Protein AF-A0A3A0ALZ7-F1 (afdb_monomer)

Mean predicted aligned error: 17.06 Å

Foldseek 3Di:
DDWFKKAFDAPDADDDPSPAHHRGIDTGRCVRCVVVVVGIDGDHDDPVPPPPDDDPDPDCPDPCPLPLAQADPVLVVQCVVVVHHLVNVLVDDLVVQCPRVPCHPVNSVSSCVSRPRD

pLDDT: mean 75.34, std 14.14, range [37.59, 89.12]

Solvent-accessible surface area (backbon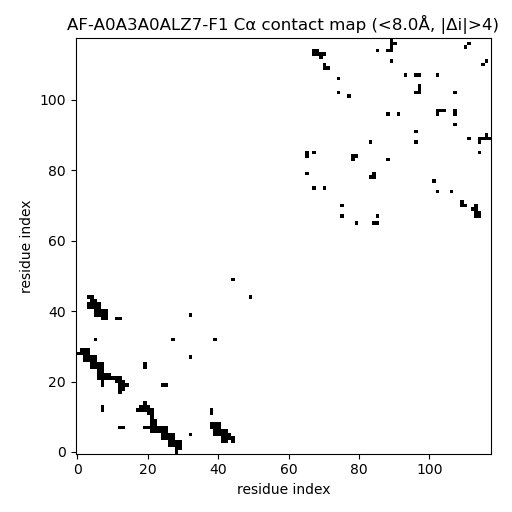e atoms only — not comparable to full-atom values): 7352 Å² total; per-residue (Å²): 135,74,67,43,36,27,28,27,36,81,94,36,65,41,70,84,87,52,72,31,45,52,72,32,78,45,82,36,39,63,76,65,38,62,82,37,52,92,47,34,38,85,42,81,69,60,84,88,65,69,83,77,75,87,73,99,59,102,61,92,72,71,85,70,75,72,76,54,71,78,41,56,68,75,57,48,49,53,38,50,74,71,70,51,48,71,70,54,58,44,72,47,52,74,67,62,50,51,68,38,90,90,31,46,76,71,47,51,50,42,46,44,70,40,44,68,58,132

Secondary structure (DSSP, 8-state):
---EEEEEPTT--BSGGG-B-TT-EEEE-HHHHHTTTTTEEE-PPPTTSTTSS---------------TT--HHHHHHHHHTT--HHHHHHS-HHHHHTSTT--HHHHHHHHHHS---

Sequence (118 aa):
MEKQWYEVKPGFTHGLNEMYGPGDKVLLSPEEARGFLDKLRPCDPPADQVRAVGLADDGQGADNVTTWGTLAPKLAEILVALGLTPDQVKAMSDEELLAIDGIGPAALKAIREAVPGQ

Structure (mmCIF, N/CA/C/O backbone):
data_AF-A0A3A0ALZ7-F1
#
_entry.id   AF-A0A3A0ALZ7-F1
#
loop_
_atom_site.group_PDB
_atom_site.id
_atom_site.type_symbol
_atom_site.label_atom_id
_atom_site.label_alt_id
_atom_site.label_comp_id
_atom_site.label_asym_id
_atom_site.label_entity_id
_atom_site.label_seq_id
_atom_site.pdbx_PDB_ins_code
_atom_site.Cartn_x
_atom_site.Cartn_y
_atom_site.Cartn_z
_atom_site.occupancy
_atom_site.B_iso_or_equiv
_atom_site.auth_seq_id
_atom_site.auth_comp_id
_atom_site.auth_asym_id
_atom_site.auth_atom_id
_atom_site.pdbx_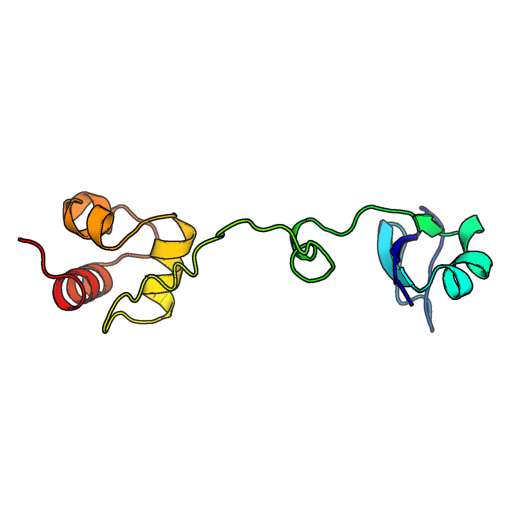PDB_model_num
ATOM 1 N N . MET A 1 1 ? 20.250 -13.675 17.234 1.00 56.03 1 MET A N 1
ATOM 2 C CA . MET A 1 1 ? 19.188 -13.543 18.251 1.00 56.03 1 MET A CA 1
ATOM 3 C C . MET A 1 1 ? 17.894 -13.321 17.499 1.00 56.03 1 MET A C 1
ATOM 5 O O . MET A 1 1 ? 17.771 -12.308 16.819 1.00 56.03 1 MET A O 1
ATOM 9 N N . GLU A 1 2 ? 17.010 -14.310 17.512 1.00 71.88 2 GLU A N 1
ATOM 10 C CA . GLU A 1 2 ? 15.736 -14.269 16.791 1.00 71.88 2 GLU A CA 1
ATOM 11 C C . GLU A 1 2 ? 14.747 -13.411 17.586 1.00 71.88 2 GLU A C 1
ATOM 13 O O . GLU A 1 2 ? 14.525 -13.647 18.774 1.00 71.88 2 GLU A O 1
ATOM 18 N N . LYS A 1 3 ? 14.206 -12.368 16.954 1.00 80.50 3 LYS A N 1
ATOM 19 C CA . LYS A 1 3 ? 13.149 -11.544 17.544 1.00 80.50 3 LYS A CA 1
ATOM 20 C C . LYS A 1 3 ? 11.804 -12.136 17.159 1.00 80.50 3 LYS A C 1
ATOM 22 O O . LYS A 1 3 ? 11.627 -12.560 16.020 1.00 80.50 3 LYS A O 1
ATOM 27 N N . GLN A 1 4 ? 10.866 -12.134 18.094 1.00 84.25 4 GLN A N 1
ATOM 28 C CA . GLN A 1 4 ? 9.524 -12.656 17.886 1.00 84.25 4 GLN A CA 1
ATOM 29 C C . GLN A 1 4 ? 8.500 -11.536 18.064 1.00 84.25 4 GLN A C 1
ATOM 31 O O . GLN A 1 4 ? 8.706 -10.593 18.832 1.00 84.25 4 GLN A O 1
ATOM 36 N N . TRP A 1 5 ? 7.406 -11.624 17.314 1.00 88.00 5 TRP A N 1
ATOM 37 C CA . TRP A 1 5 ? 6.294 -10.699 17.449 1.00 88.00 5 TRP A CA 1
ATOM 38 C C . TRP A 1 5 ? 5.456 -11.057 18.669 1.00 88.00 5 TRP A C 1
ATOM 40 O O . TRP A 1 5 ? 5.094 -12.214 18.896 1.00 88.00 5 TRP A O 1
ATOM 50 N N . TYR A 1 6 ? 5.143 -10.035 19.451 1.00 87.50 6 TYR A N 1
ATOM 51 C CA . TYR A 1 6 ? 4.297 -10.143 20.620 1.00 87.50 6 TYR A CA 1
ATOM 52 C C . TYR A 1 6 ? 3.159 -9.143 20.521 1.00 87.50 6 TYR A C 1
ATOM 54 O O . TYR A 1 6 ? 3.366 -7.977 20.208 1.00 87.50 6 TYR A O 1
ATOM 62 N N . GLU A 1 7 ? 1.954 -9.600 20.812 1.00 88.81 7 GLU A N 1
ATOM 63 C CA . GLU A 1 7 ? 0.763 -8.770 20.888 1.00 88.81 7 GLU A CA 1
ATOM 64 C C . GLU A 1 7 ? 0.479 -8.394 22.343 1.00 88.81 7 GLU A C 1
ATOM 66 O O . GLU A 1 7 ? 0.509 -9.247 23.239 1.00 88.81 7 GLU A O 1
ATOM 71 N N . VAL A 1 8 ? 0.193 -7.119 22.592 1.00 89.12 8 VAL A N 1
ATOM 72 C CA . VAL A 1 8 ? -0.174 -6.632 23.922 1.00 89.12 8 VAL A CA 1
ATOM 73 C C . VAL A 1 8 ? -1.588 -7.093 24.263 1.00 89.12 8 VAL A C 1
ATOM 75 O O . VAL A 1 8 ? -2.546 -6.828 23.536 1.00 89.12 8 VAL A O 1
ATOM 78 N N . LYS A 1 9 ? -1.745 -7.780 25.398 1.00 86.38 9 LYS A N 1
ATOM 79 C CA . LYS A 1 9 ? -3.049 -8.262 25.862 1.00 86.38 9 LYS A CA 1
ATOM 80 C C . LYS A 1 9 ? -4.021 -7.092 26.074 1.00 86.38 9 LYS A C 1
ATOM 82 O O . LYS A 1 9 ? -3.609 -6.019 26.520 1.00 86.38 9 LYS A O 1
ATOM 87 N N . PRO A 1 10 ? -5.328 -7.308 25.843 1.00 82.88 10 PRO A N 1
ATOM 88 C CA . PRO A 1 10 ? -6.338 -6.302 26.139 1.00 82.88 10 PRO A CA 1
ATOM 89 C C . PRO A 1 10 ? -6.285 -5.894 27.617 1.00 82.88 10 PRO A C 1
ATOM 91 O O . PRO A 1 10 ? -6.255 -6.756 28.495 1.00 82.88 10 PRO A O 1
ATOM 94 N N . GLY A 1 11 ? -6.258 -4.584 27.878 1.00 83.88 11 GLY A N 1
ATOM 95 C CA . GLY A 1 11 ? -6.132 -4.015 29.226 1.00 83.88 11 GLY A CA 1
ATOM 96 C C . GLY A 1 11 ? -4.696 -3.745 29.690 1.00 83.88 11 GLY A C 1
ATOM 97 O O . GLY A 1 11 ? -4.510 -3.302 30.821 1.00 83.88 11 GLY A O 1
ATOM 98 N N . PHE A 1 12 ? -3.693 -3.978 28.839 1.00 83.50 12 PHE A N 1
ATOM 99 C CA . PHE A 1 12 ? -2.294 -3.669 29.127 1.00 83.50 12 PHE A CA 1
ATOM 100 C C . PHE A 1 12 ? -1.701 -2.728 28.077 1.00 83.50 12 PHE A C 1
ATOM 102 O O . PHE A 1 12 ? -2.171 -2.663 26.943 1.00 83.50 12 PHE A O 1
ATOM 109 N N . THR A 1 13 ? -0.656 -2.011 28.480 1.00 84.94 13 THR A N 1
ATOM 110 C CA . THR A 1 13 ? 0.167 -1.146 27.632 1.00 84.94 13 THR A CA 1
ATOM 111 C C . THR A 1 13 ? 1.627 -1.603 27.709 1.00 84.94 13 THR A C 1
ATOM 113 O O . THR A 1 13 ? 2.059 -2.206 28.702 1.00 84.94 13 THR A O 1
ATOM 116 N N . HIS A 1 14 ? 2.394 -1.375 26.644 1.00 80.56 14 HIS A N 1
ATOM 117 C CA . HIS A 1 14 ? 3.800 -1.760 26.535 1.00 80.56 14 HIS A CA 1
ATOM 118 C C . HIS A 1 14 ? 4.652 -0.612 25.963 1.00 80.56 14 HIS A C 1
ATOM 120 O O . HIS A 1 14 ? 4.145 0.279 25.288 1.00 80.56 14 HIS A O 1
ATOM 126 N N . GLY A 1 15 ? 5.961 -0.629 26.230 1.00 75.19 15 GLY A N 1
ATOM 127 C CA . GLY A 1 15 ? 6.911 0.391 25.774 1.00 75.19 15 GLY A CA 1
ATOM 12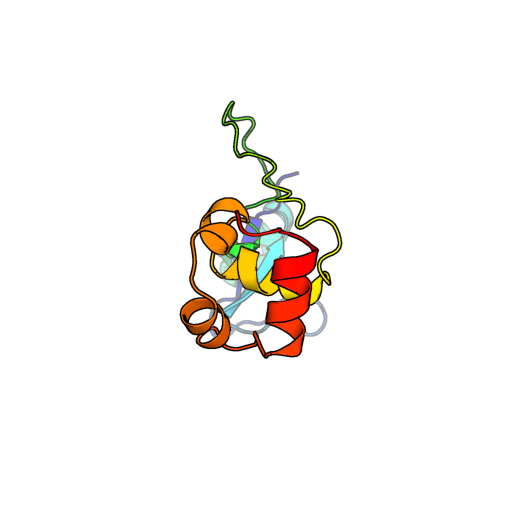8 C C . GLY A 1 15 ? 7.114 1.562 26.743 1.00 75.19 15 GLY A C 1
ATOM 129 O O . GLY A 1 15 ? 6.389 1.743 27.721 1.00 75.19 15 GLY A O 1
ATOM 130 N N . LEU A 1 16 ? 8.144 2.365 26.464 1.00 70.75 16 LEU A N 1
ATOM 131 C CA . LEU A 1 16 ? 8.406 3.619 27.173 1.00 70.75 16 LEU A CA 1
ATOM 132 C C . LEU A 1 16 ? 7.232 4.581 26.952 1.00 70.75 16 LEU A C 1
ATOM 134 O O . LEU A 1 16 ? 6.916 4.905 25.811 1.00 70.75 16 LEU A O 1
ATOM 138 N N . ASN A 1 17 ? 6.615 5.039 28.044 1.00 76.25 17 ASN A N 1
ATOM 139 C CA . ASN A 1 17 ? 5.412 5.884 28.041 1.00 76.25 17 ASN A CA 1
ATOM 140 C C . ASN A 1 17 ? 4.175 5.244 27.394 1.00 76.25 17 ASN A C 1
ATOM 142 O O . ASN A 1 17 ? 3.397 5.952 26.764 1.00 76.25 17 ASN A O 1
ATOM 146 N N . GLU A 1 18 ? 3.986 3.926 27.535 1.00 81.62 18 GLU A N 1
ATOM 147 C CA . GLU A 1 18 ? 2.740 3.270 27.094 1.00 81.62 18 GLU A CA 1
ATOM 148 C C . GLU A 1 18 ? 2.474 3.436 25.589 1.00 81.62 18 GLU A C 1
ATOM 150 O O . GLU A 1 18 ? 1.332 3.478 25.139 1.00 81.62 18 GLU A O 1
ATOM 155 N N . MET A 1 19 ? 3.556 3.534 24.811 1.00 82.75 19 MET A N 1
ATOM 156 C CA . MET A 1 19 ? 3.527 3.760 23.366 1.00 82.75 19 MET A CA 1
ATOM 157 C C . MET A 1 19 ? 2.707 2.708 22.606 1.00 82.75 19 MET A C 1
ATOM 159 O O . MET A 1 19 ? 2.175 3.010 21.543 1.00 82.75 19 MET A O 1
ATOM 163 N N . TYR A 1 20 ? 2.595 1.496 23.153 1.00 83.81 20 TYR A N 1
ATOM 164 C CA . TYR A 1 20 ? 1.879 0.378 22.554 1.00 83.81 20 TYR A CA 1
ATOM 165 C C . TYR A 1 20 ? 0.666 0.011 23.408 1.00 83.81 20 TYR A C 1
ATOM 167 O O . TYR A 1 20 ? 0.798 -0.359 24.578 1.00 83.81 20 TYR A O 1
ATOM 175 N N . GLY A 1 21 ? -0.521 0.135 22.822 1.00 83.94 21 GLY A N 1
ATOM 176 C CA . GLY A 1 21 ? -1.796 -0.144 23.476 1.00 83.94 21 GLY A CA 1
ATOM 177 C C . GLY A 1 21 ? -2.228 -1.613 23.394 1.00 83.94 21 GLY A C 1
ATOM 178 O O . GLY A 1 21 ? -1.520 -2.449 22.838 1.00 83.94 21 GLY A O 1
ATOM 179 N N . PRO A 1 22 ? -3.414 -1.951 23.922 1.00 86.75 22 PRO A N 1
ATOM 180 C CA . PRO A 1 22 ? -3.983 -3.290 23.794 1.00 86.75 22 PRO A CA 1
ATOM 181 C C . PRO A 1 22 ? -4.236 -3.662 22.324 1.00 86.75 22 PRO A C 1
ATOM 183 O O . PRO A 1 22 ? -4.891 -2.916 21.601 1.00 86.75 22 PRO A O 1
ATOM 186 N N . GLY A 1 23 ? -3.762 -4.838 21.905 1.00 83.88 23 GLY A N 1
ATOM 187 C CA . GLY A 1 23 ? -3.824 -5.314 20.517 1.00 83.88 23 GLY A CA 1
ATOM 188 C C . GLY A 1 23 ? -2.679 -4.818 19.630 1.00 83.88 23 GLY A C 1
ATOM 189 O O . GLY A 1 23 ? -2.607 -5.193 18.461 1.00 83.88 23 GLY A O 1
ATOM 190 N N . ASP A 1 24 ? -1.779 -3.999 20.173 1.00 85.56 24 ASP A N 1
ATOM 191 C CA . ASP A 1 24 ? -0.604 -3.530 19.453 1.00 85.56 24 ASP A CA 1
ATOM 192 C C . ASP A 1 24 ? 0.462 -4.634 19.358 1.00 85.56 24 ASP A C 1
ATOM 194 O O . ASP A 1 24 ? 0.558 -5.501 20.236 1.00 85.56 24 ASP A O 1
ATOM 198 N N . LYS A 1 25 ? 1.246 -4.631 18.277 1.00 85.62 25 LYS A N 1
ATOM 199 C CA . LYS A 1 25 ? 2.219 -5.681 17.963 1.00 85.62 25 LYS A CA 1
ATOM 200 C C . LYS A 1 25 ? 3.627 -5.125 18.069 1.00 85.62 25 LYS A C 1
ATOM 202 O O . LYS A 1 25 ? 4.036 -4.272 17.288 1.00 85.62 25 LYS A O 1
ATOM 207 N N . VAL A 1 26 ? 4.398 -5.680 18.993 1.00 85.25 26 VAL A N 1
ATOM 208 C CA . VAL A 1 26 ? 5.763 -5.257 19.294 1.00 85.25 26 VAL A CA 1
ATOM 209 C C . VAL A 1 26 ? 6.753 -6.364 18.965 1.00 85.25 26 VAL A C 1
ATOM 211 O O . VAL A 1 26 ? 6.511 -7.544 19.222 1.00 85.25 26 VAL A O 1
ATOM 214 N N . LEU A 1 27 ? 7.888 -5.982 18.386 1.00 85.94 27 LEU A N 1
ATOM 215 C CA . LEU A 1 27 ? 8.963 -6.907 18.054 1.00 85.94 27 LEU A CA 1
ATOM 216 C C . LEU A 1 27 ? 9.980 -6.929 19.196 1.00 85.94 27 LEU A C 1
ATOM 218 O O . LEU A 1 27 ? 10.722 -5.966 19.390 1.00 85.94 27 LEU A O 1
ATOM 222 N N . LEU A 1 28 ? 10.027 -8.034 19.933 1.00 83.00 28 LEU A N 1
ATOM 223 C CA . LEU A 1 28 ? 10.891 -8.187 21.103 1.00 83.00 28 LEU A CA 1
ATOM 224 C C . LEU A 1 28 ? 11.686 -9.482 21.015 1.00 83.00 28 LEU A C 1
ATOM 226 O O . LEU A 1 28 ? 11.252 -10.476 20.430 1.00 83.00 28 LEU A O 1
ATOM 230 N N . SER A 1 29 ? 12.856 -9.493 21.640 1.00 85.44 29 SER A N 1
ATOM 231 C CA . SER A 1 29 ? 13.592 -10.739 21.845 1.00 85.44 29 SER A CA 1
ATOM 232 C C . SER A 1 29 ? 12.863 -11.591 22.897 1.00 85.44 29 SER A C 1
ATOM 234 O O . SER A 1 29 ? 12.278 -11.027 23.824 1.00 85.44 29 SER A O 1
ATOM 236 N N . PRO A 1 30 ? 12.899 -12.934 22.831 1.00 80.00 30 PRO A N 1
ATOM 237 C CA . PRO A 1 30 ? 12.256 -13.791 23.832 1.00 80.00 30 PRO A CA 1
ATOM 238 C C . PRO A 1 30 ? 12.765 -13.528 25.256 1.00 80.00 30 PRO A C 1
ATOM 240 O O . PRO A 1 30 ? 12.008 -13.674 26.208 1.00 80.00 30 PRO A O 1
ATOM 243 N N . GLU A 1 31 ? 14.016 -13.086 25.414 1.00 84.00 31 GLU A N 1
ATOM 244 C CA . GLU A 1 31 ? 14.586 -12.680 26.706 1.00 84.00 31 GLU A CA 1
ATOM 245 C C . GLU A 1 31 ? 13.939 -11.402 27.259 1.00 84.00 31 GLU A C 1
ATOM 247 O O . GLU A 1 31 ? 13.605 -11.344 28.440 1.00 84.00 31 GLU A O 1
ATOM 252 N N . GLU A 1 32 ? 13.698 -10.408 26.399 1.00 82.62 32 GLU A N 1
ATOM 253 C CA . GLU A 1 32 ? 13.006 -9.167 26.762 1.00 82.62 32 GLU A CA 1
ATOM 254 C C . GLU A 1 32 ? 11.534 -9.455 27.054 1.00 82.62 32 GLU A C 1
ATOM 256 O O . GLU A 1 32 ? 11.013 -9.080 28.102 1.00 82.62 32 GLU A O 1
ATOM 261 N N . ALA A 1 33 ? 10.878 -10.208 26.168 1.00 82.75 33 ALA A N 1
ATOM 262 C CA . ALA A 1 33 ? 9.482 -10.583 26.308 1.00 82.75 33 ALA A CA 1
ATOM 263 C C . ALA A 1 33 ? 9.236 -11.464 27.534 1.00 82.75 33 ALA A C 1
ATOM 265 O O . ALA A 1 33 ? 8.165 -11.359 28.119 1.00 82.75 33 ALA A O 1
ATOM 266 N N . ARG A 1 34 ? 10.207 -12.275 27.982 1.00 80.62 34 ARG A N 1
ATOM 267 C CA . ARG A 1 34 ? 10.082 -13.144 29.166 1.00 80.62 34 ARG A CA 1
ATOM 268 C C . ARG A 1 34 ? 9.662 -12.383 30.423 1.00 80.62 34 ARG A C 1
ATOM 270 O O . ARG A 1 34 ? 8.880 -12.918 31.205 1.00 80.62 34 ARG A O 1
ATOM 277 N N . GLY A 1 35 ? 10.118 -11.140 30.593 1.00 82.69 35 GLY A N 1
ATOM 278 C CA . GLY A 1 35 ? 9.689 -10.262 31.691 1.00 82.69 35 GLY A CA 1
ATOM 279 C C . GLY A 1 35 ? 8.261 -9.716 31.543 1.00 82.69 35 GLY A C 1
ATOM 280 O O . GLY A 1 35 ? 7.679 -9.236 32.512 1.00 82.69 35 GLY A O 1
ATOM 281 N N . PHE A 1 36 ? 7.682 -9.818 30.346 1.00 81.81 36 PHE A N 1
A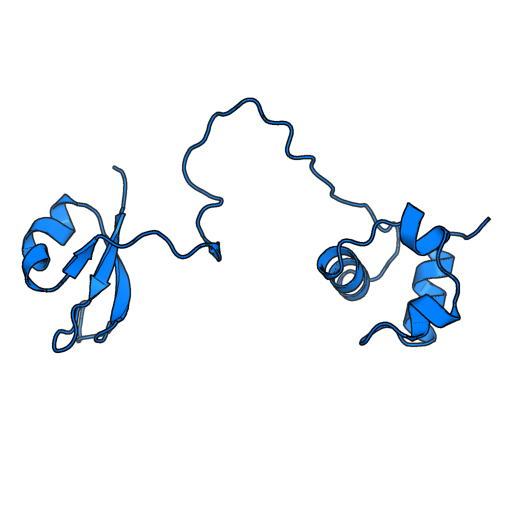TOM 282 C CA . PHE A 1 36 ? 6.387 -9.257 29.964 1.00 81.81 36 PHE A CA 1
ATOM 283 C C . PHE A 1 36 ? 5.400 -10.296 29.397 1.00 81.81 36 PHE A C 1
ATOM 285 O O . PHE A 1 36 ? 4.311 -9.902 28.990 1.00 81.81 36 PHE A O 1
ATOM 292 N N . LEU A 1 37 ? 5.697 -11.606 29.418 1.00 81.25 37 LEU A N 1
ATOM 293 C CA . LEU A 1 37 ? 4.795 -12.684 28.947 1.00 81.25 37 LEU A CA 1
ATOM 294 C C . LEU A 1 37 ? 3.452 -12.729 29.702 1.00 81.25 37 LEU A C 1
ATOM 296 O O . LEU A 1 37 ? 2.459 -13.281 29.224 1.00 81.25 37 LEU A O 1
ATOM 300 N N . ASP A 1 38 ? 3.394 -12.116 30.883 1.00 83.44 38 ASP A N 1
ATOM 301 C CA . ASP A 1 38 ? 2.144 -11.915 31.614 1.00 83.44 38 ASP A CA 1
ATOM 302 C C . ASP A 1 38 ? 1.193 -10.946 30.883 1.00 83.44 38 ASP A C 1
ATOM 304 O O . ASP A 1 38 ? -0.018 -11.162 30.846 1.00 83.44 38 ASP A O 1
ATOM 308 N N . LYS A 1 39 ? 1.745 -9.946 30.187 1.00 84.25 39 LYS A N 1
ATOM 309 C CA . LYS A 1 39 ? 1.016 -8.876 29.482 1.00 8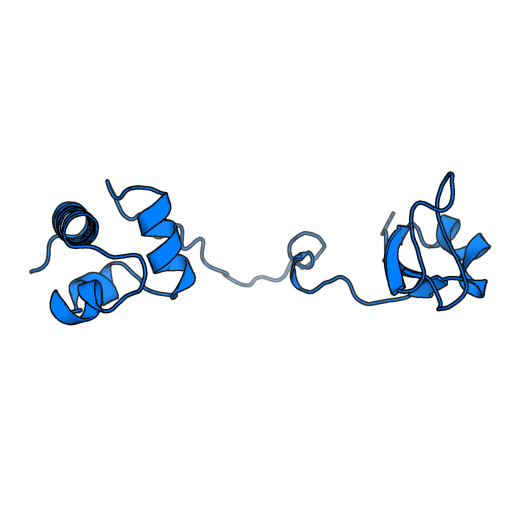4.25 39 LYS A CA 1
ATOM 310 C C . LYS A 1 39 ? 1.068 -8.996 27.961 1.00 84.25 39 LYS A C 1
ATOM 312 O O . LYS A 1 39 ? 0.286 -8.351 27.275 1.00 84.25 39 LYS A O 1
ATOM 317 N N . LEU A 1 40 ? 1.968 -9.820 27.440 1.00 88.12 40 LEU A N 1
ATOM 318 C CA . LEU A 1 40 ? 2.207 -10.029 26.019 1.00 88.12 40 LEU A CA 1
ATOM 319 C C . LEU A 1 40 ? 1.832 -11.458 25.620 1.00 88.12 40 LEU A C 1
ATOM 321 O O . LEU A 1 40 ? 1.953 -12.386 26.420 1.00 88.12 40 LEU A O 1
ATOM 325 N N . ARG A 1 41 ? 1.378 -11.658 24.384 1.00 84.38 41 ARG A N 1
ATOM 326 C CA . ARG A 1 41 ? 1.171 -12.988 23.797 1.00 84.38 41 ARG A CA 1
ATOM 327 C C . ARG A 1 41 ? 2.040 -13.139 22.557 1.00 84.38 41 ARG A C 1
ATOM 329 O O . ARG A 1 41 ? 2.035 -12.223 21.743 1.00 84.38 41 ARG A O 1
ATOM 336 N N . PRO A 1 42 ? 2.761 -14.259 22.389 1.00 84.12 42 PRO A N 1
ATOM 337 C CA . PRO A 1 42 ? 3.427 -14.537 21.126 1.00 84.12 42 PRO A CA 1
ATOM 338 C C . PRO A 1 42 ? 2.372 -14.569 20.018 1.00 84.12 42 PRO A C 1
ATOM 340 O O . PRO A 1 42 ? 1.340 -15.226 20.161 1.00 84.12 42 PRO A O 1
ATOM 343 N N . CYS A 1 43 ? 2.614 -13.819 18.953 1.00 82.44 43 CYS A N 1
ATOM 344 C CA . CYS A 1 43 ? 1.721 -13.722 17.809 1.00 82.44 43 CYS A CA 1
ATOM 345 C C . CYS A 1 43 ? 2.539 -13.924 16.537 1.00 82.44 43 CYS A C 1
ATOM 347 O O . CYS A 1 43 ? 3.738 -13.634 16.505 1.00 82.44 43 CYS A O 1
ATOM 349 N N . ASP A 1 44 ? 1.891 -14.434 15.498 1.00 72.62 44 ASP A N 1
ATOM 350 C CA . ASP A 1 44 ? 2.516 -14.540 14.190 1.00 72.62 44 ASP A CA 1
ATOM 351 C C . ASP A 1 44 ? 2.862 -13.142 13.644 1.00 72.62 44 ASP A C 1
ATOM 353 O O . ASP A 1 44 ? 2.115 -12.173 13.878 1.00 72.62 44 ASP A O 1
ATOM 357 N N . PRO A 1 45 ? 3.992 -13.009 12.919 1.00 67.38 45 PRO A N 1
ATOM 358 C CA . PRO A 1 45 ? 4.307 -11.786 12.199 1.00 67.38 45 PRO A CA 1
ATOM 359 C C . PRO A 1 45 ? 3.128 -11.385 11.301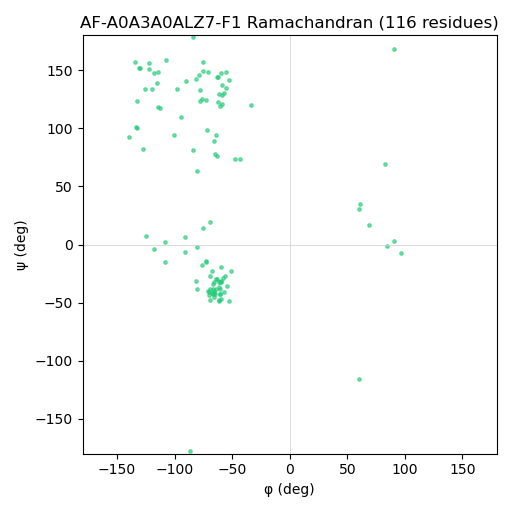 1.00 67.38 45 PRO A C 1
ATOM 361 O O . PRO A 1 45 ? 2.485 -12.248 10.699 1.00 67.38 45 PRO A O 1
ATOM 364 N N . PRO A 1 46 ? 2.818 -10.082 11.172 1.00 61.25 46 PRO A N 1
ATOM 365 C CA . PRO A 1 46 ? 1.878 -9.645 10.148 1.00 61.25 46 PRO A CA 1
ATOM 366 C C . PRO A 1 46 ? 2.375 -10.133 8.779 1.00 61.25 46 PRO A C 1
ATOM 368 O O . PRO A 1 46 ? 3.559 -9.993 8.475 1.00 61.25 46 PRO A O 1
ATOM 371 N N . ALA A 1 47 ? 1.466 -10.695 7.972 1.00 55.94 47 ALA A N 1
ATOM 372 C CA . ALA A 1 47 ? 1.754 -11.317 6.671 1.00 55.94 47 ALA A CA 1
ATOM 373 C C . ALA A 1 47 ? 2.584 -10.426 5.719 1.00 55.94 47 ALA A C 1
ATOM 375 O O . ALA A 1 47 ? 3.294 -10.925 4.853 1.00 55.94 47 ALA A O 1
ATOM 376 N N . ASP A 1 48 ? 2.541 -9.112 5.937 1.00 50.56 48 ASP A N 1
ATOM 377 C CA . ASP A 1 48 ? 3.290 -8.087 5.212 1.00 50.56 48 ASP A CA 1
ATOM 378 C C . ASP A 1 48 ? 4.817 -8.110 5.481 1.00 50.56 48 ASP A C 1
ATOM 380 O O . ASP A 1 48 ? 5.611 -7.755 4.615 1.00 50.56 48 ASP A O 1
ATOM 384 N N . GLN A 1 49 ? 5.265 -8.599 6.647 1.00 53.28 49 GLN A N 1
ATOM 385 C CA . GLN A 1 49 ? 6.680 -8.575 7.068 1.00 53.28 49 GLN A CA 1
ATOM 386 C C . GLN A 1 49 ? 7.380 -9.944 7.052 1.00 53.28 49 GLN A C 1
ATOM 388 O O . GLN A 1 49 ? 8.570 -10.039 7.360 1.00 53.28 49 GLN A O 1
ATOM 393 N N . VAL A 1 50 ? 6.694 -11.012 6.634 1.00 48.91 50 VAL A N 1
ATOM 394 C CA . VAL A 1 50 ? 7.238 -12.390 6.571 1.00 48.91 50 VAL A CA 1
ATOM 395 C C . VAL A 1 50 ? 8.205 -12.592 5.389 1.00 48.91 50 VAL A C 1
ATOM 397 O O . VAL A 1 50 ? 8.560 -13.712 5.042 1.00 48.91 50 VAL A O 1
ATOM 400 N N . ARG A 1 51 ? 8.669 -11.509 4.754 1.00 46.78 51 ARG A N 1
ATOM 401 C CA . ARG A 1 51 ? 9.618 -11.556 3.632 1.00 46.78 51 ARG A CA 1
ATOM 402 C C . ARG A 1 51 ? 11.096 -11.473 4.025 1.00 46.78 51 ARG A C 1
ATOM 404 O O . ARG A 1 51 ? 11.934 -11.622 3.145 1.00 46.78 51 ARG A O 1
ATOM 411 N N . ALA A 1 52 ? 11.440 -11.245 5.296 1.00 50.81 52 ALA A N 1
ATOM 412 C CA . ALA A 1 52 ? 12.823 -10.906 5.664 1.00 50.81 52 ALA A CA 1
ATOM 413 C C . ALA A 1 52 ? 13.561 -11.887 6.595 1.00 50.81 52 ALA A C 1
ATOM 415 O O . ALA A 1 52 ? 14.747 -11.678 6.843 1.00 50.81 52 ALA A O 1
ATOM 416 N N . VAL A 1 53 ? 12.940 -12.958 7.102 1.00 43.72 53 VAL A N 1
ATOM 417 C CA . VAL A 1 53 ? 13.646 -13.931 7.958 1.00 43.72 53 VAL A CA 1
ATOM 418 C C . VAL A 1 53 ? 13.350 -15.361 7.520 1.00 43.72 53 VAL A C 1
ATOM 420 O O . VAL A 1 53 ? 12.328 -15.939 7.861 1.00 43.72 53 VAL A O 1
ATOM 423 N N . GLY A 1 54 ? 14.316 -15.922 6.792 1.00 51.69 54 GLY A N 1
ATOM 424 C CA . GLY A 1 54 ? 14.719 -17.312 6.972 1.00 51.69 54 GLY A CA 1
ATOM 425 C C . GLY A 1 54 ? 13.892 -18.383 6.275 1.00 51.69 54 GLY A C 1
ATOM 426 O O . GLY A 1 54 ? 13.342 -19.240 6.951 1.00 51.69 54 GLY A O 1
ATOM 427 N N . LEU A 1 55 ? 13.966 -18.438 4.946 1.00 45.22 55 LEU A N 1
ATOM 428 C CA . LEU A 1 55 ? 14.012 -19.715 4.236 1.00 45.22 55 LEU A CA 1
ATOM 429 C C . LEU A 1 55 ? 15.137 -19.641 3.202 1.00 45.22 55 LEU A C 1
ATOM 431 O O . LEU A 1 55 ? 14.999 -19.052 2.134 1.00 45.22 55 LEU A O 1
ATOM 435 N N . ALA A 1 56 ? 16.277 -20.234 3.555 1.00 52.81 56 ALA A N 1
ATOM 436 C CA . ALA A 1 56 ? 17.081 -20.912 2.558 1.00 52.81 56 ALA A CA 1
ATOM 437 C C . ALA A 1 56 ? 16.227 -22.097 2.092 1.00 52.81 56 ALA A C 1
ATOM 439 O O . ALA A 1 56 ? 16.241 -23.153 2.716 1.00 52.81 56 ALA A O 1
ATOM 440 N N . ASP A 1 57 ? 15.410 -21.865 1.075 1.00 42.50 57 ASP A N 1
ATOM 441 C CA . ASP A 1 57 ? 14.719 -22.905 0.336 1.00 42.50 57 ASP A CA 1
ATOM 442 C C . ASP A 1 57 ? 14.928 -22.588 -1.140 1.00 42.50 57 ASP A C 1
ATOM 444 O O . ASP A 1 57 ? 14.709 -21.464 -1.596 1.00 42.50 57 ASP A O 1
ATOM 448 N N . ASP A 1 58 ? 15.483 -23.574 -1.829 1.00 49.44 58 ASP A N 1
ATOM 449 C CA . ASP A 1 58 ? 15.799 -23.616 -3.248 1.00 49.44 58 ASP A CA 1
ATOM 450 C C . ASP A 1 58 ? 14.489 -23.502 -4.046 1.00 49.44 58 ASP A C 1
ATOM 452 O O . ASP A 1 58 ? 13.901 -24.472 -4.508 1.00 49.44 58 ASP A O 1
ATOM 456 N N . GLY A 1 59 ? 13.965 -22.284 -4.107 1.00 41.00 59 GLY A N 1
ATOM 457 C CA . GLY A 1 59 ? 12.668 -21.968 -4.664 1.00 41.00 59 GLY A CA 1
ATOM 458 C C . GLY A 1 59 ? 12.804 -20.690 -5.453 1.00 41.00 59 GLY A C 1
ATOM 459 O O . GLY A 1 59 ? 12.705 -19.595 -4.912 1.00 41.00 59 GLY A O 1
ATOM 460 N N . GLN A 1 60 ? 13.065 -20.865 -6.740 1.00 47.41 60 GLN A N 1
ATOM 461 C CA . GLN A 1 60 ? 13.061 -19.889 -7.818 1.00 47.41 60 GLN A CA 1
ATOM 462 C C . GLN A 1 60 ? 11.798 -18.999 -7.802 1.00 47.41 60 GLN A C 1
ATOM 464 O O . GLN A 1 60 ? 10.896 -19.138 -8.622 1.00 47.41 60 GLN A O 1
ATOM 469 N N . GLY A 1 61 ? 11.712 -18.069 -6.855 1.00 37.59 61 GLY A N 1
ATOM 470 C CA . GLY A 1 61 ? 10.721 -17.008 -6.811 1.00 37.59 61 GLY A CA 1
ATOM 471 C C . GLY A 1 61 ? 11.238 -15.883 -7.676 1.00 37.59 61 GLY A C 1
ATOM 472 O O . GLY A 1 61 ? 11.880 -14.975 -7.162 1.00 37.59 61 GLY A O 1
ATOM 473 N N . ALA A 1 62 ? 11.032 -16.026 -8.985 1.00 41.84 62 ALA A N 1
ATOM 474 C CA . ALA A 1 62 ? 11.465 -15.095 -10.009 1.00 41.84 62 ALA A CA 1
ATOM 475 C C . ALA A 1 62 ? 11.427 -13.646 -9.509 1.00 41.84 62 ALA A C 1
ATOM 477 O O . ALA A 1 62 ? 10.363 -13.111 -9.183 1.00 41.84 62 ALA A O 1
ATOM 478 N N . ASP A 1 63 ? 12.596 -13.013 -9.527 1.00 42.28 63 ASP A N 1
ATOM 479 C CA . ASP A 1 63 ? 12.777 -11.634 -9.946 1.00 42.28 63 ASP A CA 1
ATOM 480 C C . ASP A 1 63 ? 11.953 -11.367 -11.218 1.00 42.28 63 ASP A C 1
ATOM 482 O O . ASP A 1 63 ? 12.476 -11.232 -12.319 1.00 42.28 63 ASP A O 1
ATOM 486 N N . ASN A 1 64 ? 10.633 -11.261 -11.096 1.00 44.59 64 ASN A N 1
ATOM 487 C CA . ASN A 1 64 ? 9.824 -10.555 -12.068 1.00 44.59 64 ASN A CA 1
ATOM 488 C C . ASN A 1 64 ? 9.950 -9.067 -11.730 1.00 44.59 64 ASN A C 1
ATOM 490 O O . ASN A 1 64 ? 8.977 -8.379 -11.434 1.00 44.59 64 ASN A O 1
ATOM 494 N N . VAL A 1 65 ? 11.177 -8.540 -11.837 1.00 49.94 65 VAL A N 1
ATOM 495 C CA . VAL A 1 65 ? 11.352 -7.178 -12.344 1.00 49.94 65 VAL A CA 1
ATOM 496 C C . VAL A 1 65 ? 10.880 -7.246 -13.788 1.00 49.94 65 VAL A C 1
ATOM 498 O O . VAL A 1 65 ? 11.643 -7.378 -14.744 1.00 49.94 65 VAL A O 1
ATOM 501 N N . THR A 1 66 ? 9.564 -7.249 -13.942 1.00 54.34 66 THR A N 1
ATOM 502 C CA . THR A 1 66 ? 8.919 -7.074 -15.218 1.00 54.34 66 THR A CA 1
ATOM 503 C C . THR A 1 66 ? 9.290 -5.671 -15.663 1.00 54.34 66 THR A C 1
ATOM 505 O O . THR A 1 66 ? 8.729 -4.678 -15.208 1.00 54.34 66 THR A O 1
ATOM 508 N N . THR A 1 67 ? 10.350 -5.577 -16.459 1.00 62.09 67 THR A N 1
ATOM 509 C CA . THR A 1 67 ? 10.866 -4.295 -16.919 1.00 62.09 67 THR A CA 1
ATOM 510 C C . THR A 1 67 ? 9.875 -3.760 -17.939 1.00 62.09 67 THR A C 1
ATOM 512 O O . THR A 1 67 ? 9.902 -4.152 -19.100 1.00 62.09 67 THR A O 1
ATOM 515 N N . TRP A 1 68 ? 8.995 -2.853 -17.517 1.00 70.50 68 TRP A N 1
ATOM 516 C CA . TRP A 1 68 ? 8.036 -2.160 -18.385 1.00 70.50 68 TRP A CA 1
ATOM 517 C C . TRP A 1 68 ? 8.710 -1.165 -19.355 1.00 70.50 68 TRP A C 1
ATOM 519 O O . TRP A 1 68 ? 8.070 -0.253 -19.862 1.00 70.50 68 TRP A O 1
ATOM 529 N N . GLY A 1 69 ? 10.013 -1.299 -19.610 1.00 71.88 69 GLY A N 1
ATOM 530 C CA . GLY A 1 69 ? 10.781 -0.415 -20.481 1.00 71.88 69 GLY A CA 1
ATOM 531 C C . GLY A 1 69 ? 10.767 1.038 -20.004 1.00 71.88 69 GLY A C 1
ATOM 532 O O . GLY A 1 69 ? 11.294 1.358 -18.942 1.00 71.88 69 GLY A O 1
ATOM 533 N N . THR A 1 70 ? 10.180 1.914 -20.820 1.00 74.50 70 THR A N 1
ATOM 534 C CA . THR A 1 70 ? 10.090 3.370 -20.611 1.00 74.50 70 THR A CA 1
ATOM 535 C C . THR A 1 70 ? 8.828 3.807 -19.866 1.00 74.50 70 THR A C 1
ATOM 537 O O . THR A 1 70 ? 8.569 5.007 -19.746 1.00 74.50 70 THR A O 1
ATOM 540 N N . LEU A 1 71 ? 8.025 2.858 -19.376 1.00 80.88 71 LEU A N 1
ATOM 541 C CA . LEU A 1 71 ? 6.784 3.165 -18.681 1.00 80.88 71 LEU A CA 1
ATOM 542 C C . LEU A 1 71 ? 7.040 3.966 -17.400 1.00 80.88 71 LEU A C 1
ATOM 544 O O . LEU A 1 71 ? 8.006 3.729 -16.673 1.00 80.88 71 LEU A O 1
ATOM 548 N N . ALA A 1 72 ? 6.133 4.891 -17.087 1.00 81.31 72 ALA A N 1
ATOM 549 C CA . ALA A 1 72 ? 6.190 5.608 -15.821 1.00 81.31 72 ALA A CA 1
ATOM 550 C C . ALA A 1 72 ? 6.111 4.614 -14.642 1.00 81.31 72 ALA A C 1
ATOM 552 O O . ALA A 1 72 ? 5.259 3.720 -14.669 1.00 81.31 72 ALA A O 1
ATOM 553 N N . PRO A 1 73 ? 6.922 4.789 -13.580 1.00 78.06 73 PRO A N 1
ATOM 554 C CA . PRO A 1 73 ? 6.996 3.843 -12.464 1.00 78.06 73 PRO A CA 1
ATOM 555 C C . PRO A 1 73 ? 5.631 3.618 -11.812 1.00 78.06 73 PRO A C 1
ATOM 557 O O . PRO A 1 73 ? 5.225 2.484 -11.604 1.00 78.06 73 PRO A O 1
ATOM 560 N N . LYS A 1 74 ? 4.853 4.691 -11.639 1.00 80.56 74 LYS A N 1
ATOM 561 C CA . LYS A 1 74 ? 3.501 4.620 -11.077 1.00 80.56 74 LYS A CA 1
ATOM 562 C C . LYS A 1 74 ? 2.535 3.769 -11.909 1.00 80.56 74 LYS A C 1
ATOM 564 O O . LYS A 1 74 ? 1.628 3.158 -11.362 1.00 80.56 74 LYS A O 1
ATOM 569 N N . LEU A 1 75 ? 2.711 3.737 -13.229 1.00 80.88 75 LEU A N 1
ATOM 570 C CA . LEU A 1 75 ? 1.865 2.948 -14.123 1.00 80.88 75 LEU A CA 1
ATOM 571 C C . LEU A 1 75 ? 2.290 1.477 -14.139 1.00 80.88 75 LEU A C 1
ATOM 573 O O . LEU A 1 75 ? 1.443 0.590 -14.133 1.00 80.88 75 LEU A O 1
ATOM 577 N N . ALA A 1 76 ? 3.600 1.232 -14.090 1.00 82.81 76 ALA A N 1
ATOM 578 C CA . ALA A 1 76 ? 4.161 -0.103 -13.929 1.00 82.81 76 ALA A CA 1
ATOM 579 C C . ALA A 1 76 ? 3.696 -0.734 -12.609 1.00 82.81 76 ALA A C 1
ATOM 581 O O . ALA A 1 76 ? 3.291 -1.891 -12.598 1.00 82.81 76 ALA A O 1
ATOM 582 N N . GLU A 1 77 ? 3.677 0.037 -11.519 1.00 83.00 77 GLU A N 1
ATOM 583 C CA . GLU A 1 77 ? 3.164 -0.409 -10.222 1.00 83.00 77 GLU A CA 1
ATOM 584 C C . GLU A 1 77 ? 1.688 -0.814 -10.280 1.00 83.00 77 GLU A C 1
ATOM 586 O O . GLU A 1 77 ? 1.342 -1.851 -9.728 1.00 83.00 77 GLU A O 1
ATOM 591 N N . ILE A 1 78 ? 0.829 -0.058 -10.977 1.00 83.31 78 ILE A N 1
ATOM 592 C CA . ILE A 1 78 ? -0.593 -0.414 -11.144 1.00 83.31 78 ILE A CA 1
ATOM 593 C C . ILE A 1 78 ? -0.727 -1.756 -11.870 1.00 83.31 78 ILE A C 1
ATOM 595 O O . ILE A 1 78 ? -1.444 -2.640 -11.412 1.00 83.31 78 ILE A O 1
ATOM 599 N N . LEU A 1 79 ? -0.007 -1.939 -12.978 1.00 82.94 79 LEU A N 1
ATOM 600 C CA . LEU A 1 79 ? -0.072 -3.171 -13.766 1.00 82.94 79 LEU A CA 1
ATOM 601 C C . LEU A 1 79 ? 0.476 -4.375 -12.985 1.00 82.94 79 LEU A C 1
ATOM 603 O O . LEU A 1 79 ? -0.139 -5.439 -12.980 1.00 82.94 79 LEU A O 1
ATOM 607 N N . VAL A 1 80 ? 1.580 -4.193 -12.258 1.00 82.69 80 VAL A N 1
ATOM 608 C CA . VAL A 1 80 ? 2.157 -5.226 -11.384 1.00 82.69 80 VAL A CA 1
ATOM 609 C C . VAL A 1 80 ? 1.229 -5.545 -10.211 1.00 82.69 80 VAL A C 1
ATOM 611 O O . VAL A 1 80 ? 1.065 -6.715 -9.878 1.00 82.69 80 VAL A O 1
ATOM 614 N N . ALA A 1 81 ? 0.580 -4.543 -9.612 1.00 81.88 81 ALA A N 1
ATOM 615 C CA . ALA A 1 81 ? -0.392 -4.742 -8.536 1.00 81.88 81 ALA A CA 1
ATOM 616 C C . ALA A 1 81 ? -1.618 -5.544 -9.003 1.00 81.88 81 ALA A C 1
ATOM 618 O O . ALA A 1 81 ? -2.198 -6.293 -8.221 1.00 81.88 81 ALA A O 1
ATOM 619 N N . LEU A 1 82 ? -1.974 -5.433 -10.285 1.00 81.62 82 LEU A N 1
ATOM 620 C CA . LEU A 1 82 ? -3.012 -6.242 -10.928 1.00 81.62 82 LEU A CA 1
ATOM 621 C C . LEU A 1 82 ? -2.520 -7.638 -11.346 1.00 81.62 82 LEU A C 1
ATOM 623 O O . LEU A 1 82 ? -3.302 -8.431 -11.8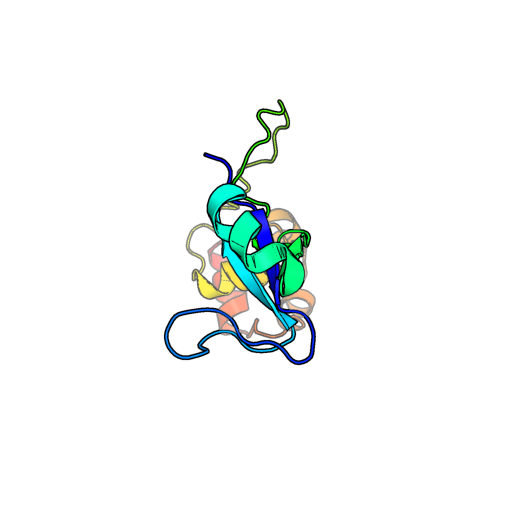64 1.00 81.62 82 LEU A O 1
ATOM 627 N N . GLY A 1 83 ? -1.237 -7.950 -11.136 1.00 82.00 83 GLY A N 1
ATOM 628 C CA . GLY A 1 83 ? -0.619 -9.201 -11.573 1.00 82.00 83 GLY A CA 1
ATOM 629 C C . GLY A 1 83 ? -0.475 -9.310 -13.092 1.00 82.00 83 GLY A C 1
ATOM 630 O O . GLY A 1 83 ? -0.289 -10.412 -13.605 1.00 82.00 83 GLY A O 1
ATOM 631 N N . LEU A 1 84 ? -0.576 -8.188 -13.812 1.00 83.19 84 LEU A N 1
ATOM 632 C CA . LEU A 1 84 ? -0.442 -8.147 -15.260 1.00 83.19 84 LEU A CA 1
ATOM 633 C C . LEU A 1 84 ? 1.029 -8.128 -15.664 1.00 83.19 84 LEU A C 1
ATOM 635 O O . LEU A 1 84 ? 1.871 -7.469 -15.056 1.00 83.19 84 LEU A O 1
ATOM 639 N N . THR A 1 85 ? 1.316 -8.826 -16.754 1.00 83.69 85 THR A N 1
ATOM 640 C CA . THR A 1 85 ? 2.624 -8.825 -1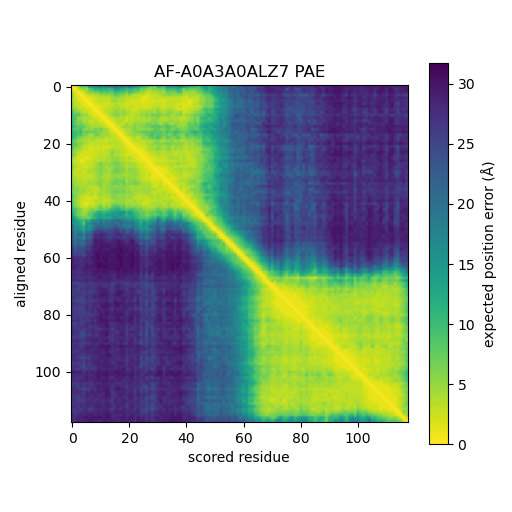7.417 1.00 83.69 85 THR A CA 1
ATOM 641 C C . THR A 1 85 ? 2.552 -8.045 -18.735 1.00 83.69 85 THR A C 1
ATOM 643 O O . THR A 1 85 ? 1.468 -7.898 -19.297 1.00 83.69 85 THR A O 1
ATOM 646 N N . PRO A 1 86 ? 3.674 -7.550 -19.284 1.00 80.44 86 PRO A N 1
ATOM 647 C CA . PRO A 1 86 ? 3.706 -6.817 -20.544 1.00 80.44 86 PRO A CA 1
ATOM 648 C C . PRO A 1 86 ? 3.169 -7.659 -21.695 1.00 80.44 86 PRO A C 1
ATOM 650 O O . PRO A 1 86 ? 2.531 -7.109 -22.579 1.00 80.44 86 PRO A O 1
ATOM 653 N N . ASP A 1 87 ? 3.359 -8.979 -21.666 1.00 81.19 87 ASP A N 1
ATOM 654 C CA . ASP A 1 87 ? 2.805 -9.881 -22.677 1.00 81.19 87 ASP A CA 1
ATOM 655 C C . ASP A 1 87 ? 1.268 -9.935 -22.615 1.00 81.19 87 ASP A C 1
ATOM 657 O O . ASP A 1 87 ? 0.592 -9.801 -23.633 1.00 81.19 87 ASP A O 1
ATOM 661 N N . GLN A 1 88 ? 0.698 -9.993 -21.406 1.00 82.94 88 GLN A N 1
ATOM 662 C CA . GLN A 1 88 ? -0.753 -9.902 -21.213 1.00 82.94 88 GLN A CA 1
ATOM 663 C C . GLN A 1 88 ? -1.298 -8.533 -21.610 1.00 82.94 88 GLN A C 1
ATOM 665 O O . GLN A 1 88 ? -2.280 -8.456 -22.336 1.00 82.94 88 GLN A O 1
ATOM 670 N N . VAL A 1 89 ? -0.638 -7.451 -21.197 1.00 83.25 89 VAL A N 1
ATOM 671 C CA . VAL A 1 89 ? -1.024 -6.082 -21.565 1.00 83.25 89 VAL A CA 1
ATOM 672 C C . VAL A 1 89 ? -0.947 -5.873 -23.077 1.00 83.25 89 VAL A C 1
ATOM 674 O O . VAL A 1 89 ? -1.804 -5.208 -23.653 1.00 83.25 89 VAL A O 1
ATOM 677 N N . LYS A 1 90 ? 0.036 -6.486 -23.742 1.00 83.31 90 LYS A N 1
ATOM 678 C CA . LYS A 1 90 ? 0.153 -6.497 -25.201 1.00 83.31 90 LYS A CA 1
ATOM 679 C C . LYS A 1 90 ? -1.014 -7.237 -25.862 1.00 83.31 90 LYS A C 1
ATOM 681 O O . LYS A 1 90 ? -1.479 -6.793 -26.910 1.00 83.31 90 LYS A O 1
ATOM 686 N N . ALA A 1 91 ? -1.472 -8.333 -25.257 1.00 83.62 91 ALA A N 1
ATOM 687 C CA . ALA A 1 91 ? -2.617 -9.116 -25.718 1.00 83.62 91 ALA A CA 1
ATOM 688 C C . ALA A 1 91 ? -3.980 -8.468 -25.404 1.00 83.62 91 ALA A C 1
ATOM 690 O O . ALA A 1 91 ? -4.983 -8.841 -26.010 1.00 83.62 91 ALA A O 1
ATOM 691 N N . MET A 1 92 ? -4.031 -7.502 -24.482 1.00 82.88 92 MET A N 1
ATOM 692 C CA . MET A 1 92 ? -5.250 -6.771 -24.138 1.00 82.88 92 MET A CA 1
ATOM 693 C C . MET A 1 92 ? -5.582 -5.679 -25.167 1.00 82.88 92 MET A C 1
ATOM 695 O O . MET A 1 92 ? -4.715 -5.025 -25.762 1.00 82.88 92 MET A O 1
ATOM 699 N N . SER A 1 93 ? -6.882 -5.475 -25.373 1.00 85.19 93 SER A N 1
ATOM 700 C CA . SER A 1 93 ? -7.411 -4.386 -26.191 1.00 85.19 93 SER A CA 1
ATOM 701 C C . SER A 1 93 ? -7.330 -3.053 -25.449 1.00 85.19 93 SER A C 1
ATOM 703 O O . SER A 1 93 ? -7.313 -3.004 -24.221 1.00 85.19 93 SER A O 1
ATOM 705 N N . ASP A 1 94 ? -7.317 -1.950 -26.196 1.00 85.69 94 ASP A N 1
ATOM 706 C CA . ASP A 1 94 ? -7.227 -0.610 -25.612 1.00 85.69 94 ASP A CA 1
ATOM 707 C C . ASP A 1 94 ? -8.403 -0.292 -24.678 1.00 85.69 94 ASP A C 1
ATOM 709 O O . ASP A 1 94 ? -8.221 0.396 -23.678 1.00 85.69 94 ASP A O 1
ATOM 713 N N . GLU A 1 95 ? -9.585 -0.842 -24.968 1.00 84.88 95 GLU A N 1
ATOM 714 C CA . GLU A 1 95 ? -10.784 -0.737 -24.128 1.00 84.88 95 GLU A CA 1
ATOM 715 C C . GLU A 1 95 ? -10.607 -1.435 -22.774 1.00 84.88 95 GLU A C 1
ATOM 717 O O . GLU A 1 95 ? -10.947 -0.862 -21.743 1.00 84.88 95 GLU A O 1
ATOM 722 N N . GLU A 1 96 ? -10.009 -2.629 -22.763 1.00 85.94 96 GLU A N 1
ATOM 723 C CA . GLU A 1 96 ? -9.742 -3.393 -21.539 1.00 85.94 96 GLU A CA 1
ATOM 724 C C . GLU A 1 96 ? -8.714 -2.679 -20.658 1.00 85.94 96 GLU A C 1
ATOM 726 O O . GLU A 1 96 ? -8.844 -2.641 -19.438 1.00 85.94 96 GLU A O 1
ATOM 731 N N . LEU A 1 97 ? -7.706 -2.061 -21.278 1.00 84.75 97 LEU A N 1
ATOM 732 C CA . LEU A 1 97 ? -6.718 -1.264 -20.557 1.00 84.75 97 LEU A CA 1
ATOM 733 C C . LEU A 1 97 ? -7.325 0.030 -20.009 1.00 84.75 97 LEU A C 1
ATOM 735 O O . LEU A 1 97 ? -7.043 0.386 -18.872 1.00 84.75 97 LEU A O 1
ATOM 739 N N . LEU A 1 98 ? -8.178 0.716 -20.775 1.00 86.88 98 LEU A N 1
ATOM 740 C CA . LEU A 1 98 ? -8.902 1.912 -20.324 1.00 86.88 98 LEU A CA 1
ATOM 741 C C . LEU A 1 98 ? -9.944 1.620 -19.236 1.00 86.88 98 LEU A C 1
ATOM 743 O O . LEU A 1 98 ? -10.309 2.528 -18.490 1.00 86.88 98 LEU A O 1
ATOM 747 N N . ALA A 1 99 ? -10.429 0.381 -19.142 1.00 86.31 99 ALA A N 1
ATOM 748 C CA . ALA A 1 99 ? -11.343 -0.045 -18.086 1.00 86.31 99 ALA A CA 1
ATOM 749 C C . ALA A 1 99 ? -10.652 -0.192 -16.716 1.00 86.31 99 ALA A C 1
ATOM 751 O O . ALA A 1 99 ? -11.334 -0.274 -15.693 1.00 86.31 99 ALA A O 1
ATOM 752 N N . ILE A 1 100 ? -9.314 -0.216 -16.675 1.00 82.94 100 ILE A N 1
ATOM 753 C CA . ILE A 1 100 ? -8.544 -0.315 -15.434 1.00 82.94 100 ILE A CA 1
ATOM 754 C C . ILE A 1 100 ? -8.535 1.038 -14.715 1.00 82.94 100 ILE A C 1
ATOM 756 O O . ILE A 1 100 ? -8.096 2.055 -15.259 1.00 82.94 100 ILE A O 1
ATOM 760 N N . ASP A 1 101 ? -8.955 1.037 -13.448 1.00 78.38 101 ASP A N 1
ATOM 761 C CA . ASP A 1 101 ? -8.912 2.225 -12.596 1.00 78.38 101 ASP A CA 1
ATOM 762 C C . ASP A 1 101 ? -7.469 2.742 -12.461 1.00 78.38 101 ASP A C 1
ATOM 764 O O . ASP A 1 101 ? -6.554 2.025 -12.053 1.00 78.38 101 ASP A O 1
ATOM 768 N N . GLY A 1 102 ? -7.252 3.991 -12.878 1.00 79.25 102 GLY A N 1
ATOM 769 C CA . GLY A 1 102 ? -5.927 4.612 -12.938 1.00 79.25 102 GLY A CA 1
ATOM 770 C C . GLY A 1 102 ? -5.237 4.562 -14.308 1.00 79.25 102 GLY A C 1
ATOM 771 O O . GLY A 1 102 ? -4.232 5.256 -14.489 1.00 79.25 102 GLY A O 1
ATOM 772 N N . ILE A 1 103 ? -5.783 3.845 -15.299 1.00 83.06 103 ILE A N 1
ATOM 773 C CA . ILE A 1 103 ? -5.296 3.870 -16.687 1.00 83.06 103 ILE A CA 1
ATOM 774 C C . ILE A 1 103 ? -6.187 4.776 -17.539 1.00 83.06 103 ILE A C 1
ATOM 776 O O . ILE A 1 103 ? -7.202 4.387 -18.101 1.00 83.06 103 ILE A O 1
ATOM 780 N N . GLY A 1 104 ? -5.769 6.035 -17.657 1.00 85.06 104 GLY A N 1
ATOM 781 C CA . GLY A 1 104 ? -6.376 6.987 -18.587 1.00 85.06 104 GLY A CA 1
ATOM 782 C C . GLY A 1 104 ? -5.810 6.893 -20.014 1.00 85.06 104 GLY A C 1
ATOM 783 O O . GLY A 1 104 ? -4.828 6.191 -20.259 1.00 85.06 104 GLY A O 1
ATOM 784 N N . PRO A 1 105 ? -6.325 7.700 -20.959 1.00 83.44 105 PRO A 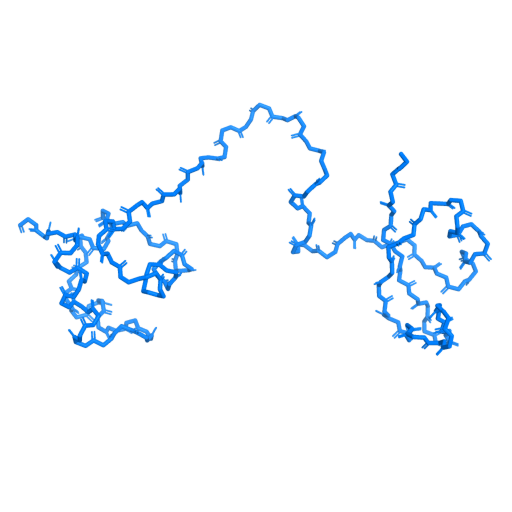N 1
ATOM 785 C CA . PRO A 1 105 ? -5.843 7.727 -22.346 1.00 83.44 105 PRO A CA 1
ATOM 786 C C . PRO A 1 105 ? -4.352 8.093 -22.467 1.00 83.44 105 PRO A C 1
ATOM 788 O O . PRO A 1 105 ? -3.655 7.603 -23.353 1.00 83.44 105 PRO A O 1
ATOM 791 N N . ALA A 1 106 ? -3.830 8.917 -21.552 1.00 84.50 106 ALA A N 1
ATOM 792 C CA . ALA A 1 106 ? -2.402 9.232 -21.489 1.00 84.50 106 ALA A CA 1
ATOM 793 C C . ALA A 1 106 ? -1.552 8.028 -21.041 1.00 84.50 106 ALA A C 1
ATOM 795 O O . ALA A 1 106 ? -0.466 7.805 -21.572 1.00 84.50 106 ALA A O 1
ATOM 796 N N . ALA A 1 107 ? -2.062 7.243 -20.089 1.00 84.25 107 ALA A N 1
ATOM 797 C CA . ALA A 1 107 ? -1.411 6.036 -19.598 1.00 84.25 107 ALA A CA 1
ATOM 798 C C . ALA A 1 107 ? -1.434 4.927 -20.657 1.00 84.25 107 ALA A C 1
ATOM 800 O O . ALA A 1 107 ? -0.400 4.326 -20.928 1.00 84.25 107 ALA A O 1
ATOM 801 N N . LEU A 1 108 ? -2.573 4.733 -21.327 1.00 86.19 108 LEU A N 1
ATOM 802 C CA . LEU A 1 108 ? -2.717 3.820 -22.461 1.00 86.19 108 LEU A CA 1
ATOM 803 C C . LEU A 1 108 ? -1.664 4.095 -23.544 1.00 86.19 108 LEU A C 1
ATOM 805 O O . LEU A 1 108 ? -0.980 3.180 -24.000 1.00 86.19 108 LEU A O 1
ATOM 809 N N . LYS A 1 109 ? -1.496 5.366 -23.929 1.00 85.25 109 LYS A N 1
ATOM 810 C CA . LYS A 1 109 ? -0.492 5.752 -24.922 1.00 85.25 109 LYS A CA 1
ATOM 811 C C . LYS A 1 109 ? 0.920 5.374 -24.464 1.00 85.25 109 LYS A C 1
ATOM 813 O O . LYS A 1 109 ? 1.649 4.749 -25.225 1.00 85.25 109 LYS A O 1
ATOM 818 N N . ALA A 1 110 ? 1.273 5.681 -23.215 1.00 85.06 110 ALA A N 1
ATOM 819 C CA . ALA A 1 110 ? 2.570 5.314 -22.650 1.00 85.06 110 ALA A CA 1
ATOM 820 C C . ALA A 1 110 ? 2.786 3.790 -22.631 1.00 85.06 110 ALA A C 1
ATOM 822 O O . ALA A 1 110 ? 3.882 3.328 -22.933 1.00 85.06 110 ALA A O 1
ATOM 823 N N . ILE A 1 111 ? 1.739 3.012 -22.334 1.00 84.31 111 ILE A N 1
ATOM 824 C CA . ILE A 1 111 ? 1.761 1.543 -22.379 1.00 84.31 111 ILE A CA 1
ATOM 825 C C . ILE A 1 111 ? 2.047 1.046 -23.787 1.00 84.31 111 ILE A C 1
ATOM 827 O O . ILE A 1 111 ? 2.939 0.224 -23.956 1.00 84.31 111 ILE A O 1
ATOM 831 N N . ARG A 1 112 ? 1.354 1.569 -24.801 1.00 83.44 112 ARG A N 1
ATOM 832 C CA . ARG A 1 112 ? 1.585 1.196 -26.204 1.00 83.44 112 ARG A CA 1
ATOM 833 C C . ARG A 1 112 ? 2.961 1.634 -26.713 1.00 83.44 112 ARG A C 1
ATOM 835 O O . ARG A 1 112 ? 3.541 0.940 -27.540 1.00 83.44 112 ARG A O 1
ATOM 842 N N . GLU A 1 113 ? 3.493 2.754 -26.224 1.00 82.81 113 GLU A N 1
ATOM 843 C CA . GLU A 1 113 ? 4.850 3.211 -26.558 1.00 82.81 113 GLU A CA 1
ATOM 844 C C . GLU A 1 113 ? 5.933 2.337 -25.906 1.00 82.81 113 GLU A C 1
ATOM 846 O O . GLU A 1 113 ? 6.940 2.030 -26.542 1.00 82.81 113 GLU A O 1
ATOM 851 N N . ALA A 1 114 ? 5.732 1.919 -24.655 1.00 80.12 114 ALA A N 1
ATOM 852 C CA . ALA A 1 114 ? 6.690 1.097 -23.919 1.00 80.12 114 ALA A CA 1
ATOM 853 C C . ALA A 1 114 ? 6.598 -0.399 -24.265 1.00 80.12 114 ALA A C 1
ATOM 855 O O . ALA A 1 114 ? 7.600 -1.114 -24.236 1.00 80.12 114 ALA A O 1
ATOM 856 N N . VAL A 1 115 ? 5.397 -0.868 -24.602 1.00 78.56 115 VAL A N 1
ATOM 857 C CA . VAL A 1 115 ? 5.079 -2.245 -24.982 1.00 78.56 115 VAL A CA 1
ATOM 858 C C . VAL A 1 115 ? 4.331 -2.203 -26.319 1.00 78.56 115 VAL A C 1
ATOM 860 O O . VAL A 1 115 ? 3.096 -2.227 -26.343 1.00 78.56 115 VAL A O 1
ATOM 863 N N . PRO A 1 116 ? 5.053 -2.108 -27.453 1.00 65.50 116 PRO A N 1
ATOM 864 C CA . PRO A 1 116 ? 4.416 -2.054 -28.759 1.00 65.50 116 PRO A CA 1
ATOM 865 C C . PRO A 1 116 ? 3.602 -3.330 -28.999 1.00 65.50 116 PRO A C 1
ATOM 867 O O . PRO A 1 116 ? 4.130 -4.449 -29.003 1.00 65.50 116 PRO A O 1
ATOM 870 N N . GLY A 1 117 ? 2.291 -3.137 -29.177 1.00 63.00 117 GLY A N 1
ATOM 871 C CA . GLY A 1 117 ? 1.379 -4.140 -29.722 1.00 63.00 117 GLY A CA 1
ATOM 872 C C . GLY A 1 117 ? 1.880 -4.628 -31.078 1.00 63.00 117 GLY A C 1
ATOM 873 O O . GLY A 1 117 ? 2.561 -3.885 -31.785 1.00 63.00 117 GLY A O 1
ATOM 874 N N . GLN A 1 118 ? 1.607 -5.892 -31.400 1.00 51.34 118 GLN A N 1
ATOM 875 C CA . GLN A 1 118 ? 1.926 -6.439 -32.719 1.00 51.34 118 GLN A CA 1
ATOM 876 C C . GLN A 1 118 ? 0.910 -5.962 -33.759 1.00 51.34 118 GLN A C 1
ATOM 878 O O . GLN A 1 118 ? -0.272 -5.817 -33.378 1.00 51.34 118 GLN A O 1
#

Nearest PDB structures (foldseek):
  8xbt-assembly1_K  TM=8.223E-01  e=2.421E-01  Homo sapiens
  7kja-assembly1_A  TM=6.359E-01  e=6.903E-01  Homo sapiens
  2bgw-assembly1_B  TM=5.470E-01  e=9.578E-01  Aeropyrum pernix
  2bhn-assembly1_A  TM=4.764E-01  e=7.370E-01  Aeropyrum pernix
  4nj8-assembly1_A  TM=7.398E-01  e=4.319E+00  Homo sapiens

Radius of gyration: 22.61 Å; Cα contacts (8 Å, |Δi|>4): 122; chains: 1; bounding box: 30×33×64 Å